Protein AF-A0ABD3VBB4-F1 (afdb_monomer_lite)

Sequence (121 aa):
MVELVNGTNVYVHLDEYRTAISKSVPKLYKRLDNSQEIHKDGKRIARYLMSIFFEKKELQERSLTNSELSRYPPLNQKIVNAILAFSVMNSDSSRADVKKAMRTSLTSKRCKARKQIFTAA

Secondary structure (DSSP, 8-state):
-EESSTTS--EE-HHHHHHHHHHTS-GGGGG--S-------HHHHHHHHHHHHS-HHHHHH-BS---TT-SSPBP-HHHHHHHHHHHHHTSS--HHHHHHHHHHHHHHHHHHHHHHHHH--

Radius of gyration: 15.87 Å; chains: 1; bounding box: 40×30×47 Å

InterPro domains:
  IPR018379 BEN domain [SM01025] (43-117)

Foldseek 3Di:
DDQLDPPLPHDDDPVLSVVLLVQQFDPVVVPDDDDDDGFGQLLRSLLSLCPRPDPLVCLQAEDCDPDPPDPHHHDDVSSVVSSLVSSVVSGVDDSVRSNVSSRVSSVVSNVVVVVVVVVVD

Organism: Sinanodonta woodiana (NCBI:txid1069815)

pLDDT: mean 89.65, std 12.2, range [52.88, 98.19]

Structure (mmCIF, N/CA/C/O backbone):
data_AF-A0ABD3VBB4-F1
#
_entry.id   AF-A0ABD3VBB4-F1
#
loop_
_atom_site.group_PDB
_atom_site.id
_atom_site.type_symbol
_atom_site.label_atom_id
_atom_site.label_alt_id
_atom_site.label_comp_id
_atom_site.label_asym_id
_atom_site.label_entity_id
_atom_site.label_seq_id
_atom_site.pdbx_PDB_ins_code
_atom_site.Cartn_x
_atom_site.Cartn_y
_atom_site.Cartn_z
_atom_site.occupancy
_atom_site.B_iso_or_equiv
_atom_site.auth_seq_id
_atom_site.auth_comp_id
_atom_site.auth_asym_id
_atom_site.auth_atom_id
_atom_site.pdbx_PDB_model_num
ATOM 1 N N . MET A 1 1 ? -17.224 -7.328 -2.055 1.00 93.06 1 MET A N 1
ATOM 2 C CA . MET A 1 1 ? -16.041 -6.467 -1.825 1.00 93.06 1 MET A CA 1
ATOM 3 C C . MET A 1 1 ? -16.485 -5.227 -1.065 1.00 93.06 1 MET A C 1
ATOM 5 O O . MET A 1 1 ? -17.677 -4.948 -1.066 1.00 93.06 1 MET A O 1
ATOM 9 N N . VAL A 1 2 ? -15.565 -4.514 -0.422 1.00 96.38 2 VAL A N 1
ATOM 10 C CA . VAL A 1 2 ? -15.829 -3.233 0.252 1.00 96.38 2 VAL A CA 1
ATOM 11 C C . VAL A 1 2 ? -14.904 -2.162 -0.299 1.00 96.38 2 VAL A C 1
ATOM 13 O O . VAL A 1 2 ? -13.789 -2.467 -0.727 1.00 96.38 2 VAL A O 1
ATOM 16 N N . GLU A 1 3 ? -15.375 -0.922 -0.330 1.00 96.69 3 GLU A N 1
ATOM 17 C CA . GLU A 1 3 ? -14.543 0.199 -0.746 1.00 96.69 3 GLU A CA 1
ATOM 18 C C . GLU A 1 3 ? -13.500 0.494 0.340 1.00 96.69 3 GLU A C 1
ATOM 20 O O . GLU A 1 3 ? -13.818 0.546 1.526 1.00 96.69 3 GLU A O 1
ATOM 25 N N . LEU A 1 4 ? -12.238 0.646 -0.061 1.00 95.50 4 LEU A N 1
ATOM 26 C CA . LEU A 1 4 ? -11.130 0.876 0.860 1.00 95.50 4 LEU A CA 1
ATOM 27 C C . LEU A 1 4 ? -11.270 2.239 1.546 1.00 95.50 4 LEU A C 1
ATOM 29 O O . LEU A 1 4 ? -11.079 2.343 2.749 1.00 95.50 4 LEU A O 1
ATOM 33 N N . VAL A 1 5 ? -11.608 3.275 0.780 1.00 95.38 5 VAL A N 1
ATOM 34 C CA . VAL A 1 5 ? -11.937 4.615 1.278 1.00 95.38 5 VAL A CA 1
ATOM 35 C C . VAL A 1 5 ? -13.098 5.132 0.445 1.00 95.38 5 VAL A C 1
ATOM 37 O O . VAL A 1 5 ? -12.994 5.128 -0.781 1.00 95.38 5 VAL A O 1
ATOM 40 N N . ASN A 1 6 ? -14.169 5.587 1.094 1.00 94.25 6 ASN A N 1
ATOM 41 C CA . ASN A 1 6 ? -15.372 6.063 0.412 1.00 94.25 6 ASN A CA 1
ATOM 42 C C . ASN A 1 6 ? -15.046 7.116 -0.660 1.00 94.25 6 ASN A C 1
ATOM 44 O O . ASN A 1 6 ? -14.327 8.082 -0.395 1.00 94.25 6 ASN A O 1
ATOM 48 N N . GLY A 1 7 ? -15.584 6.926 -1.865 1.00 93.69 7 GLY A N 1
ATOM 49 C CA . GLY A 1 7 ? -15.402 7.821 -3.010 1.00 93.69 7 GLY A CA 1
ATOM 50 C C . GLY A 1 7 ? -14.094 7.631 -3.787 1.00 93.69 7 GLY A C 1
ATOM 51 O O . GLY A 1 7 ? -13.864 8.327 -4.777 1.00 93.69 7 GLY A O 1
ATOM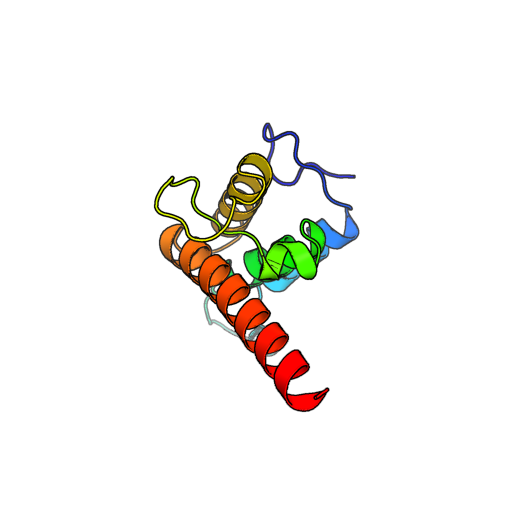 52 N N . THR A 1 8 ? -13.228 6.693 -3.393 1.00 93.38 8 THR A N 1
ATOM 53 C CA . THR A 1 8 ? -12.004 6.386 -4.149 1.00 93.38 8 THR A CA 1
ATOM 54 C C . THR A 1 8 ? -12.224 5.375 -5.264 1.00 93.38 8 THR A C 1
ATOM 56 O O . THR A 1 8 ? -11.369 5.275 -6.138 1.00 93.38 8 THR A O 1
ATOM 59 N N . ASN A 1 9 ? -13.338 4.639 -5.287 1.00 95.62 9 ASN A N 1
ATOM 60 C CA . ASN A 1 9 ? -13.617 3.532 -6.202 1.00 95.62 9 ASN A CA 1
ATOM 61 C C . ASN A 1 9 ? -12.456 2.518 -6.253 1.00 95.62 9 ASN A C 1
ATOM 63 O O . ASN A 1 9 ? -12.040 2.082 -7.333 1.00 95.62 9 ASN A O 1
ATOM 67 N N . VAL A 1 10 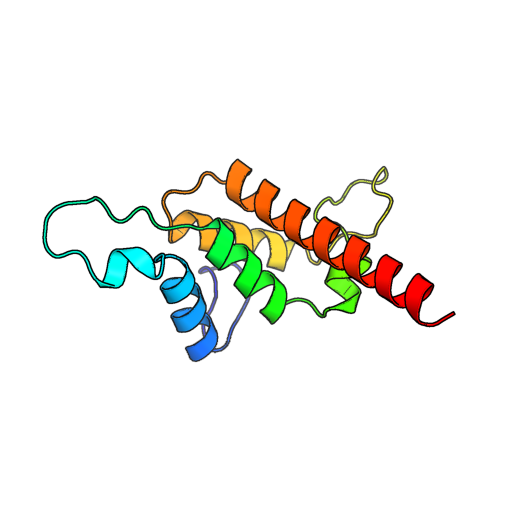? -11.866 2.226 -5.090 1.00 97.12 10 VAL A N 1
ATOM 68 C CA . VAL A 1 10 ? -10.831 1.204 -4.884 1.00 97.12 10 VAL A CA 1
ATOM 69 C C . VAL A 1 10 ? -11.405 0.178 -3.921 1.00 97.12 10 VAL A C 1
ATOM 71 O O . VAL A 1 10 ? -11.741 0.523 -2.793 1.00 97.12 10 VAL A O 1
ATOM 74 N N . TYR A 1 11 ? -11.518 -1.072 -4.360 1.00 97.50 11 TYR A N 1
ATOM 75 C CA . TYR A 1 11 ? -12.203 -2.125 -3.616 1.00 97.50 11 TYR A CA 1
ATOM 76 C C . TYR A 1 11 ? -11.238 -3.210 -3.159 1.00 97.50 11 TYR A C 1
ATOM 78 O O . TYR A 1 11 ? -10.223 -3.468 -3.801 1.00 97.50 11 TYR A O 1
ATOM 86 N N . VAL A 1 12 ? -11.576 -3.841 -2.043 1.00 97.12 12 VAL A N 1
ATOM 87 C CA . VAL A 1 12 ? -10.815 -4.930 -1.429 1.00 97.12 12 VAL A CA 1
ATOM 88 C C . VAL A 1 12 ? -11.791 -5.980 -0.881 1.00 97.12 12 VAL A C 1
ATOM 90 O O . VAL A 1 12 ? -12.971 -5.677 -0.646 1.00 97.12 12 VAL A O 1
ATOM 93 N N . HIS A 1 13 ? -11.364 -7.229 -0.688 1.00 97.62 13 HIS A N 1
ATOM 94 C CA . HIS A 1 13 ? -12.235 -8.212 -0.038 1.00 97.62 13 HIS A CA 1
ATOM 95 C C . HIS A 1 13 ? -12.472 -7.840 1.434 1.00 97.62 13 HIS A C 1
ATOM 97 O O . HIS A 1 13 ? -11.639 -7.211 2.084 1.00 97.62 13 HIS A O 1
ATOM 103 N N . LEU A 1 14 ? -13.632 -8.220 1.982 1.00 96.00 14 LEU A N 1
ATOM 104 C CA . LEU A 1 14 ? -14.002 -7.862 3.358 1.00 96.00 14 LEU A CA 1
ATOM 105 C C . LEU A 1 14 ? -13.008 -8.429 4.389 1.00 96.00 14 LEU A C 1
ATOM 107 O O . LEU A 1 14 ? -12.668 -7.753 5.361 1.00 96.00 14 LEU A O 1
ATOM 111 N N . ASP A 1 15 ? -12.503 -9.640 4.160 1.00 97.19 15 ASP A N 1
ATOM 112 C CA . ASP A 1 15 ? -11.531 -10.281 5.051 1.00 97.19 15 ASP A CA 1
ATOM 113 C C . ASP A 1 15 ? -10.177 -9.572 5.028 1.00 97.19 15 ASP A C 1
ATOM 115 O O . ASP A 1 15 ? -9.540 -9.386 6.067 1.00 97.19 15 ASP A O 1
ATOM 119 N N . GLU A 1 16 ? -9.760 -9.098 3.857 1.00 97.25 16 GLU A N 1
ATOM 120 C CA . GLU A 1 16 ? -8.556 -8.290 3.683 1.00 97.25 16 GLU A CA 1
ATOM 121 C C . GLU A 1 16 ? -8.717 -6.913 4.335 1.00 97.25 16 GLU A C 1
ATOM 123 O O . GLU A 1 16 ? -7.809 -6.452 5.023 1.00 97.25 16 GLU A O 1
ATOM 128 N N . TYR A 1 17 ? -9.890 -6.285 4.212 1.00 96.88 17 TYR A N 1
ATOM 129 C CA . TYR A 1 17 ? -10.214 -5.030 4.894 1.00 96.88 17 TYR A CA 1
ATOM 130 C C . TYR A 1 17 ? -10.083 -5.168 6.418 1.00 96.88 17 TYR A C 1
ATOM 132 O O . TYR A 1 17 ? -9.354 -4.416 7.072 1.00 96.88 17 TYR A O 1
ATOM 140 N N . ARG A 1 18 ? -10.728 -6.190 6.995 1.00 95.25 18 ARG A N 1
ATOM 141 C CA . ARG A 1 18 ? -10.647 -6.503 8.433 1.00 95.25 18 ARG A CA 1
ATOM 142 C C . ARG A 1 18 ? -9.218 -6.831 8.853 1.00 95.25 18 ARG A C 1
ATOM 144 O O . ARG A 1 18 ? -8.738 -6.356 9.886 1.00 95.25 18 ARG A O 1
ATOM 151 N N . THR A 1 19 ? -8.507 -7.598 8.028 1.00 95.50 19 THR A N 1
ATOM 152 C CA . THR A 1 19 ? -7.101 -7.925 8.263 1.00 95.50 19 THR A CA 1
ATOM 153 C C . THR A 1 19 ? -6.249 -6.662 8.275 1.00 95.50 19 THR A C 1
ATOM 155 O O . THR A 1 19 ? -5.434 -6.517 9.186 1.00 95.50 19 THR A O 1
ATOM 158 N N . ALA A 1 20 ? -6.454 -5.725 7.348 1.00 95.31 20 ALA A N 1
ATOM 159 C CA . ALA A 1 20 ? -5.724 -4.463 7.287 1.00 95.31 20 ALA A CA 1
ATOM 160 C C . ALA A 1 20 ? -5.893 -3.651 8.577 1.00 95.31 20 ALA A C 1
ATOM 162 O O . ALA A 1 20 ? -4.890 -3.247 9.167 1.00 95.31 20 ALA A O 1
ATOM 163 N N . ILE A 1 21 ? -7.125 -3.510 9.077 1.00 93.50 21 ILE A N 1
ATOM 164 C CA . ILE A 1 21 ? -7.402 -2.851 10.364 1.00 93.50 21 ILE A CA 1
ATOM 165 C C . ILE A 1 21 ? -6.672 -3.569 11.500 1.00 93.50 21 ILE A C 1
ATOM 167 O O . ILE A 1 21 ? -5.999 -2.929 12.308 1.00 93.50 21 ILE A O 1
ATOM 171 N N . SER A 1 22 ? -6.708 -4.904 11.533 1.00 91.69 22 SER A N 1
ATOM 172 C CA . SER A 1 22 ? -6.025 -5.684 12.574 1.00 91.69 22 SER A CA 1
ATOM 173 C C . SER A 1 22 ? -4.496 -5.526 12.567 1.00 91.69 22 SER A C 1
ATOM 175 O O . SER A 1 22 ? -3.857 -5.720 13.603 1.00 91.69 22 SER A O 1
ATOM 177 N N . LYS A 1 23 ? -3.882 -5.160 11.425 1.00 91.25 23 LYS A N 1
ATOM 178 C CA . LYS A 1 23 ? -2.430 -4.913 11.334 1.00 91.25 23 LYS A CA 1
ATOM 179 C C . LYS A 1 23 ? -1.997 -3.651 12.074 1.00 91.25 23 LYS A C 1
ATOM 181 O O . LYS A 1 23 ? -0.816 -3.573 12.425 1.00 91.25 23 LYS A O 1
ATOM 186 N N . SER A 1 24 ? -2.914 -2.707 12.304 1.00 87.25 24 SER A N 1
ATOM 187 C CA . SER A 1 24 ? -2.636 -1.465 13.033 1.00 87.25 24 SER A CA 1
ATOM 188 C C . SER A 1 24 ? -2.186 -1.723 14.474 1.00 87.25 24 SER A C 1
ATOM 190 O O . SER A 1 24 ? -1.358 -0.983 14.993 1.00 87.25 24 SER A O 1
ATOM 192 N N . VAL A 1 25 ? -2.648 -2.812 15.097 1.00 84.38 25 VAL A N 1
ATOM 193 C CA . VAL A 1 25 ? -2.344 -3.138 16.494 1.00 84.38 25 VAL A CA 1
ATOM 194 C C . VAL A 1 25 ? -1.085 -4.016 16.577 1.00 84.38 25 VAL A C 1
ATOM 196 O O . VAL A 1 25 ? -1.039 -5.112 15.991 1.00 84.38 25 VAL A O 1
ATOM 199 N N . PRO A 1 26 ? -0.017 -3.591 17.280 1.00 71.56 26 PRO A N 1
ATOM 200 C CA . PRO A 1 26 ? 1.155 -4.434 17.478 1.00 71.56 26 PRO A CA 1
ATOM 201 C C . PRO A 1 26 ? 0.819 -5.641 18.366 1.00 71.56 26 PRO A C 1
ATOM 203 O O . PRO A 1 26 ? 0.071 -5.537 19.332 1.00 71.56 26 PRO A O 1
ATOM 206 N N . LYS A 1 27 ? 1.381 -6.816 18.043 1.00 67.69 27 LYS A N 1
ATOM 207 C CA . LYS A 1 27 ? 1.057 -8.080 18.737 1.00 67.69 27 LYS A CA 1
ATOM 208 C C . LYS A 1 27 ? 1.415 -8.059 20.232 1.00 67.69 27 LYS A C 1
ATOM 210 O O . LYS A 1 27 ? 0.772 -8.777 20.987 1.00 67.69 27 LYS A O 1
ATOM 215 N N . LEU A 1 28 ? 2.402 -7.252 20.639 1.00 63.38 28 LEU A N 1
ATOM 216 C CA . LEU A 1 28 ? 2.814 -7.118 22.041 1.00 63.38 28 LEU A CA 1
ATOM 217 C C . LEU A 1 28 ? 1.730 -6.478 22.924 1.00 63.38 28 LEU A C 1
ATOM 219 O O . LEU A 1 28 ? 1.578 -6.884 24.068 1.00 63.38 28 LEU A O 1
ATOM 223 N N . TYR A 1 29 ? 0.930 -5.554 22.385 1.00 55.94 29 TYR A N 1
ATOM 224 C CA . TYR A 1 29 ? -0.101 -4.843 23.153 1.00 55.94 29 TYR A CA 1
ATOM 225 C C . TYR A 1 29 ? -1.387 -5.648 23.350 1.00 55.94 29 TYR A C 1
ATOM 227 O O . TYR A 1 29 ? -2.263 -5.230 24.091 1.00 55.94 29 TYR A O 1
ATOM 235 N N . LYS A 1 30 ? -1.510 -6.834 22.739 1.00 54.59 30 LYS A N 1
ATOM 236 C CA . LYS A 1 30 ? -2.659 -7.725 22.969 1.00 54.59 30 LYS A CA 1
ATOM 237 C C . LYS A 1 30 ? -2.636 -8.422 24.340 1.00 54.59 30 LYS A C 1
ATOM 239 O O . LYS A 1 30 ? -3.509 -9.244 24.588 1.00 54.59 30 LYS A O 1
ATOM 244 N N . ARG A 1 31 ? -1.619 -8.177 25.177 1.00 55.47 31 ARG A N 1
ATOM 245 C CA . ARG A 1 31 ? -1.373 -8.908 26.434 1.00 55.47 31 ARG A CA 1
ATOM 246 C C . ARG A 1 31 ? -1.217 -8.040 27.686 1.00 55.47 31 ARG A C 1
ATOM 248 O O . ARG A 1 31 ? -1.079 -8.617 28.755 1.00 55.47 31 ARG A O 1
ATOM 255 N N . LEU A 1 32 ? -1.193 -6.711 27.576 1.00 56.41 32 LEU A N 1
ATOM 256 C CA . LEU A 1 32 ? -1.063 -5.851 28.754 1.00 56.41 32 LEU A CA 1
ATOM 257 C C . LEU A 1 32 ? -2.434 -5.331 29.176 1.00 56.41 32 LEU A C 1
ATOM 259 O O . LEU A 1 32 ? -2.982 -4.428 28.545 1.00 56.41 32 LEU A O 1
ATOM 263 N N . ASP A 1 33 ? -2.955 -5.920 30.249 1.00 59.75 33 ASP A N 1
ATOM 264 C CA . ASP A 1 33 ? -3.990 -5.301 31.063 1.00 59.75 33 ASP A CA 1
ATOM 265 C C . ASP A 1 33 ? -3.425 -4.010 31.670 1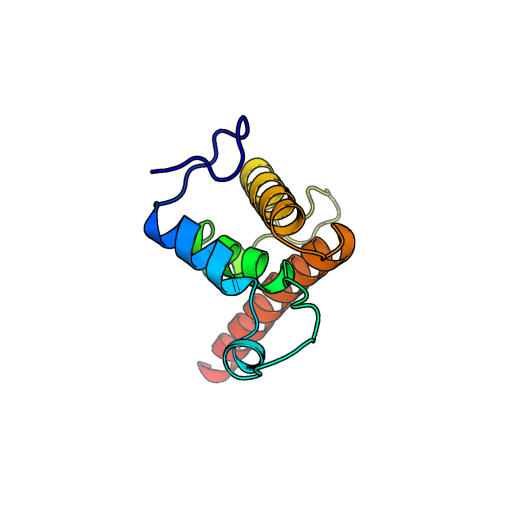.00 59.75 33 ASP A C 1
ATOM 267 O O . ASP A 1 33 ? -2.358 -4.005 32.283 1.00 59.75 33 ASP A O 1
ATOM 271 N N . ASN A 1 34 ? -4.192 -2.935 31.503 1.00 57.19 34 ASN A N 1
ATOM 272 C CA . ASN A 1 34 ? -4.068 -1.627 32.146 1.00 57.19 34 ASN A CA 1
ATOM 273 C C . ASN A 1 34 ? -3.080 -0.615 31.517 1.00 57.19 34 ASN A C 1
ATOM 275 O O . ASN A 1 34 ? -1.877 -0.592 31.768 1.00 57.19 34 ASN A O 1
ATOM 279 N N . SER A 1 35 ? -3.687 0.336 30.792 1.00 57.19 35 SER A N 1
ATOM 280 C CA . SER A 1 35 ? -3.305 1.761 30.780 1.00 57.19 35 SER A CA 1
ATOM 281 C C . SER A 1 35 ? -2.142 2.233 29.895 1.00 57.19 35 SER A C 1
ATOM 283 O O . SER A 1 35 ? -1.579 3.289 30.170 1.00 57.19 35 SER A O 1
ATOM 285 N N . GLN A 1 36 ? -1.802 1.544 28.801 1.00 59.59 36 GLN A N 1
ATOM 286 C CA . GLN A 1 36 ? -1.006 2.160 27.723 1.00 59.59 36 GLN A CA 1
ATOM 287 C C . GLN A 1 36 ? -1.883 2.476 26.511 1.00 59.59 36 GLN A C 1
ATOM 289 O O . GLN A 1 36 ? -2.560 1.590 25.987 1.00 59.59 36 GLN A O 1
ATOM 294 N N . GLU A 1 37 ? -1.854 3.732 26.051 1.00 64.44 37 GLU A N 1
ATOM 295 C CA . GLU A 1 37 ? -2.454 4.132 24.776 1.00 64.44 37 GLU A CA 1
ATOM 296 C C . GLU A 1 37 ? -1.906 3.240 23.655 1.00 64.44 37 GLU A C 1
ATOM 298 O O . GLU A 1 37 ? -0.710 3.226 23.350 1.00 64.44 37 GLU A O 1
ATOM 303 N N . ILE A 1 38 ? -2.786 2.443 23.047 1.00 71.50 38 ILE A N 1
ATOM 304 C CA . ILE A 1 38 ? -2.412 1.593 21.920 1.00 71.50 38 ILE A CA 1
ATOM 305 C C . ILE A 1 38 ? -2.291 2.492 20.692 1.00 71.50 38 ILE A C 1
ATOM 307 O O . ILE A 1 38 ? -3.276 2.734 19.994 1.00 71.50 38 ILE A O 1
ATOM 311 N N . HIS A 1 39 ? -1.071 2.942 20.403 1.00 80.25 39 HIS A N 1
ATOM 312 C CA . HIS A 1 39 ? -0.796 3.667 19.169 1.00 80.25 39 HIS A CA 1
ATOM 313 C C . HIS A 1 39 ? -0.963 2.748 17.957 1.00 80.25 39 HIS A C 1
ATOM 315 O O . HIS A 1 39 ? -0.267 1.736 17.794 1.00 80.25 39 HIS A O 1
ATOM 321 N N . LYS A 1 40 ? -1.892 3.110 17.076 1.00 88.88 40 LYS A N 1
ATOM 322 C CA . LYS A 1 40 ? -2.188 2.358 15.855 1.00 88.88 40 LYS A CA 1
ATOM 323 C C . LYS A 1 40 ? -1.129 2.654 14.787 1.00 88.88 40 LYS A C 1
ATOM 325 O O . LYS A 1 40 ? -0.921 3.800 14.384 1.00 88.88 40 LYS A O 1
ATOM 330 N N . ASP A 1 41 ? -0.484 1.607 14.269 1.00 91.81 41 ASP A N 1
ATOM 331 C CA . ASP A 1 41 ? 0.608 1.711 13.291 1.00 91.81 41 ASP A CA 1
ATOM 332 C C . ASP A 1 41 ? 0.121 1.609 11.832 1.00 91.81 41 ASP A C 1
ATOM 334 O O . ASP A 1 41 ? 0.022 0.523 11.243 1.00 91.81 41 ASP A O 1
ATOM 338 N N . GLY A 1 42 ? -0.090 2.763 11.201 1.00 95.19 42 GLY A N 1
ATOM 339 C CA . GLY A 1 42 ? -0.493 2.886 9.799 1.00 95.19 42 GLY A CA 1
ATOM 340 C C . GLY A 1 42 ? 0.566 2.386 8.820 1.00 95.19 42 GLY A C 1
ATOM 341 O O . GLY A 1 42 ? 0.247 1.973 7.704 1.00 95.19 42 GLY A O 1
ATOM 342 N N . LYS A 1 43 ? 1.839 2.308 9.233 1.00 96.56 43 LYS A N 1
ATOM 343 C CA . LYS A 1 43 ? 2.921 1.767 8.394 1.00 96.56 43 LYS A CA 1
ATOM 344 C C . LYS A 1 43 ? 2.718 0.273 8.144 1.00 96.56 43 LYS A C 1
ATOM 346 O O . LYS A 1 43 ? 3.107 -0.230 7.088 1.00 96.56 43 LYS A O 1
ATOM 351 N N . ARG A 1 44 ? 2.136 -0.466 9.096 1.00 95.06 44 ARG A N 1
ATOM 352 C CA . ARG A 1 44 ? 1.832 -1.902 8.928 1.00 95.06 44 ARG A CA 1
ATOM 353 C C . ARG A 1 44 ? 0.613 -2.118 8.047 1.00 95.06 44 ARG A C 1
ATOM 355 O O . ARG A 1 44 ? 0.663 -3.016 7.207 1.00 95.06 44 ARG A O 1
ATOM 362 N N . ILE A 1 45 ? -0.409 -1.273 8.193 1.00 96.94 45 ILE A N 1
ATOM 363 C CA . ILE A 1 45 ? -1.583 -1.256 7.311 1.00 96.94 45 ILE A CA 1
ATOM 364 C C . ILE A 1 45 ? -1.128 -1.057 5.861 1.00 96.94 45 ILE A C 1
ATOM 366 O O . ILE A 1 45 ? -1.382 -1.908 5.010 1.00 96.94 45 ILE A O 1
ATOM 370 N N . ALA A 1 46 ? -0.348 -0.003 5.601 1.00 98.06 46 ALA A N 1
ATOM 371 C CA . ALA A 1 46 ? 0.113 0.331 4.259 1.00 98.06 46 ALA A CA 1
ATOM 372 C C . ALA A 1 46 ? 0.937 -0.790 3.616 1.00 98.06 46 ALA A C 1
ATOM 374 O O . ALA A 1 46 ? 0.698 -1.152 2.468 1.00 98.06 46 ALA A O 1
ATOM 375 N N . ARG A 1 47 ? 1.886 -1.388 4.350 1.00 97.19 47 ARG A N 1
ATOM 376 C CA . ARG A 1 47 ? 2.694 -2.504 3.824 1.00 97.19 47 ARG A CA 1
ATOM 377 C C . ARG A 1 47 ? 1.849 -3.724 3.471 1.00 97.19 47 ARG A C 1
ATOM 379 O O . ARG A 1 47 ? 2.155 -4.387 2.485 1.00 97.19 47 ARG A O 1
ATOM 386 N N . TYR A 1 48 ? 0.832 -4.024 4.277 1.00 97.62 48 TYR A N 1
ATOM 387 C CA . TYR A 1 48 ? -0.082 -5.126 4.004 1.00 97.62 48 TYR A CA 1
ATOM 388 C C . TYR A 1 48 ? -0.928 -4.842 2.761 1.00 97.62 48 TYR A C 1
ATOM 390 O O . TYR A 1 48 ? -0.907 -5.638 1.829 1.00 97.62 48 TYR A O 1
ATOM 398 N N . LEU A 1 49 ? -1.573 -3.678 2.681 1.00 98.00 49 LEU A N 1
ATOM 399 C CA . LEU A 1 49 ? -2.388 -3.321 1.518 1.00 98.00 49 LEU A CA 1
ATOM 400 C C . LEU A 1 49 ? -1.568 -3.243 0.226 1.00 98.00 49 LEU A C 1
ATOM 402 O O . LEU A 1 49 ? -2.034 -3.683 -0.818 1.00 98.00 49 LEU A O 1
ATOM 406 N N . MET A 1 50 ? -0.315 -2.779 0.287 1.00 98.06 50 MET A N 1
ATOM 407 C CA . MET A 1 50 ? 0.586 -2.840 -0.868 1.00 98.06 50 MET A CA 1
ATOM 408 C C . MET A 1 50 ? 0.793 -4.268 -1.385 1.00 98.06 50 MET A C 1
ATOM 410 O O . MET A 1 50 ? 0.979 -4.435 -2.580 1.00 98.06 50 MET A O 1
ATOM 414 N N . SER A 1 51 ? 0.782 -5.282 -0.513 1.00 97.00 51 SER A N 1
ATOM 415 C CA . SER A 1 51 ? 0.893 -6.685 -0.937 1.00 97.00 51 SER A CA 1
ATOM 416 C C . SER A 1 51 ? -0.411 -7.299 -1.442 1.00 97.00 51 SER A C 1
ATOM 418 O O . SER A 1 51 ? -0.355 -8.369 -2.032 1.00 97.00 51 SER A O 1
ATOM 420 N N . ILE A 1 52 ? -1.549 -6.642 -1.200 1.00 97.50 52 ILE A N 1
ATOM 421 C CA . ILE A 1 52 ? -2.854 -7.050 -1.730 1.00 97.50 52 ILE A CA 1
ATOM 422 C C . ILE A 1 52 ? -3.054 -6.471 -3.131 1.00 97.50 52 ILE A C 1
ATOM 424 O O . ILE A 1 52 ? -3.403 -7.190 -4.055 1.00 97.50 52 ILE A O 1
ATOM 428 N N . PHE A 1 53 ? -2.791 -5.174 -3.301 1.00 97.62 53 PHE 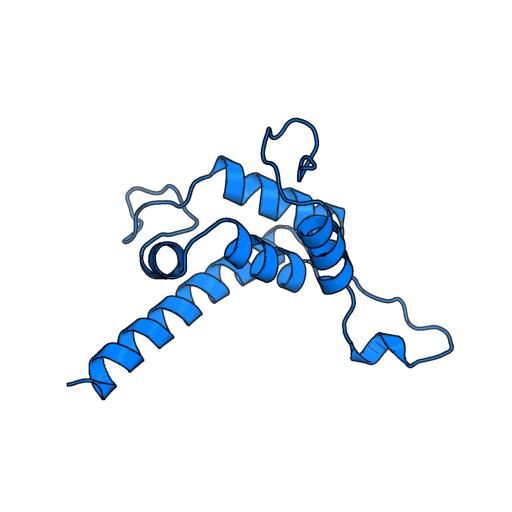A N 1
ATOM 429 C CA . PHE A 1 53 ? -3.078 -4.481 -4.558 1.00 97.62 53 PHE A CA 1
ATOM 430 C C . PHE A 1 53 ? -2.009 -4.615 -5.638 1.00 97.62 53 PHE A C 1
ATOM 432 O O . PHE A 1 53 ? -2.310 -4.367 -6.802 1.00 97.62 53 PHE A O 1
ATOM 439 N N . PHE A 1 54 ? -0.765 -4.911 -5.263 1.00 97.50 54 PHE A N 1
ATOM 440 C CA . PHE A 1 54 ? 0.346 -4.923 -6.204 1.00 97.50 54 PHE A CA 1
ATOM 441 C C . PHE A 1 54 ? 1.075 -6.247 -6.156 1.00 97.50 54 PHE A C 1
ATOM 443 O O . PHE A 1 54 ? 1.449 -6.750 -5.089 1.00 97.50 54 PHE A O 1
ATOM 450 N N . GLU A 1 55 ? 1.359 -6.766 -7.341 1.00 96.31 55 GLU A N 1
ATOM 451 C CA . GLU A 1 55 ? 2.143 -7.976 -7.465 1.00 96.31 55 GLU A CA 1
ATOM 452 C C . GLU A 1 55 ? 3.576 -7.761 -6.973 1.00 96.31 55 GLU A C 1
ATOM 454 O O . GLU A 1 55 ? 4.135 -6.658 -6.972 1.00 96.31 55 GLU A O 1
ATOM 459 N N . LYS A 1 56 ? 4.240 -8.860 -6.605 1.00 94.81 56 LYS A N 1
ATOM 460 C CA . LYS A 1 56 ? 5.640 -8.821 -6.166 1.00 94.81 56 LYS A CA 1
ATOM 461 C C . LYS A 1 56 ? 6.546 -8.140 -7.202 1.00 94.81 56 LYS A C 1
ATOM 463 O O . LYS A 1 56 ? 7.427 -7.384 -6.791 1.00 94.81 56 LYS A O 1
ATOM 468 N N . LYS A 1 57 ? 6.327 -8.394 -8.498 1.00 94.38 57 LYS A N 1
ATOM 469 C CA . LYS A 1 57 ? 7.099 -7.799 -9.598 1.00 94.38 57 LYS A CA 1
ATOM 470 C C . LYS A 1 57 ? 6.877 -6.289 -9.686 1.00 94.38 57 LYS A C 1
ATOM 472 O O . LYS A 1 57 ? 7.841 -5.529 -9.708 1.00 94.38 57 LYS A O 1
ATOM 477 N N . GLU A 1 58 ? 5.630 -5.832 -9.595 1.00 95.44 58 GLU A N 1
ATOM 478 C CA . GLU A 1 58 ? 5.317 -4.400 -9.559 1.00 95.44 58 GLU A CA 1
ATOM 479 C C . GLU A 1 58 ? 5.994 -3.689 -8.383 1.00 95.44 58 GLU A C 1
ATOM 481 O O . GLU A 1 58 ? 6.599 -2.632 -8.553 1.00 95.44 58 GLU A O 1
ATOM 486 N N . LEU A 1 59 ? 5.977 -4.294 -7.193 1.00 95.75 59 LEU A N 1
ATOM 487 C CA . LEU A 1 59 ? 6.647 -3.741 -6.012 1.00 95.75 59 LEU A CA 1
ATOM 488 C C . LEU A 1 59 ? 8.179 -3.665 -6.149 1.00 95.75 59 LEU A C 1
ATOM 490 O O . LEU A 1 59 ? 8.833 -2.932 -5.403 1.00 95.75 59 LEU A O 1
ATOM 494 N N . GLN A 1 60 ? 8.768 -4.433 -7.065 1.00 94.69 60 GLN A N 1
ATOM 495 C CA . GLN A 1 60 ? 10.196 -4.391 -7.377 1.00 94.69 60 GLN A CA 1
ATOM 496 C C . GLN A 1 60 ? 10.488 -3.351 -8.463 1.00 94.69 60 GLN A C 1
ATOM 498 O O . GLN A 1 60 ? 11.452 -2.596 -8.361 1.00 94.69 60 GLN A O 1
ATOM 503 N N . GLU A 1 61 ? 9.640 -3.248 -9.475 1.00 94.44 61 GLU A N 1
ATOM 504 C CA . GLU A 1 61 ? 9.956 -2.514 -10.702 1.00 94.44 61 GLU A CA 1
ATOM 505 C C . GLU A 1 61 ? 9.286 -1.138 -10.795 1.00 94.44 61 GLU A C 1
ATOM 507 O O . GLU A 1 61 ? 9.593 -0.384 -11.712 1.00 94.44 61 GLU A O 1
ATOM 512 N N . ARG A 1 62 ? 8.410 -0.764 -9.850 1.00 94.94 62 ARG A N 1
ATOM 513 C CA . ARG A 1 62 ? 7.630 0.491 -9.900 1.00 94.94 62 ARG A CA 1
ATOM 514 C C . ARG A 1 62 ? 7.855 1.397 -8.695 1.00 94.94 62 ARG A C 1
ATOM 516 O O . ARG A 1 62 ? 8.260 0.926 -7.634 1.00 94.94 62 ARG A O 1
ATOM 523 N N . SER A 1 63 ? 7.630 2.705 -8.834 1.00 94.38 63 SER A N 1
ATOM 524 C CA . SER A 1 63 ? 7.820 3.723 -7.785 1.00 94.38 63 SER A CA 1
ATOM 525 C C . SER A 1 63 ? 6.503 4.274 -7.219 1.00 94.38 63 SER A C 1
ATOM 527 O O . SER A 1 63 ? 5.430 4.090 -7.780 1.00 94.38 63 SER A O 1
ATOM 529 N N . LEU A 1 64 ? 6.575 4.986 -6.087 1.00 93.38 64 LEU A N 1
ATOM 530 C CA . LEU A 1 64 ? 5.428 5.746 -5.556 1.00 93.38 64 LEU A CA 1
ATOM 531 C C . LEU A 1 64 ? 5.279 7.139 -6.173 1.00 93.38 64 LEU A C 1
ATOM 533 O O . LEU A 1 64 ? 4.322 7.836 -5.855 1.00 93.38 64 LEU A O 1
ATOM 537 N N . THR A 1 65 ? 6.259 7.600 -6.941 1.00 89.06 65 THR A N 1
ATOM 538 C CA . THR A 1 65 ? 6.342 8.984 -7.413 1.00 89.06 65 THR A CA 1
ATOM 539 C C . THR A 1 65 ? 6.058 9.028 -8.895 1.00 89.06 65 THR A C 1
ATOM 541 O O . THR A 1 65 ? 6.768 8.397 -9.668 1.00 89.06 65 THR A O 1
ATOM 544 N N . ASN A 1 66 ? 5.070 9.827 -9.281 1.00 86.94 66 ASN A N 1
ATOM 545 C CA . ASN A 1 66 ? 4.885 10.217 -10.667 1.00 86.94 66 ASN A CA 1
ATOM 546 C C . ASN A 1 66 ? 5.820 11.396 -10.969 1.00 86.94 66 ASN A C 1
ATOM 548 O O . ASN A 1 66 ? 5.449 12.550 -10.792 1.00 86.94 66 ASN A O 1
ATOM 552 N N . SER A 1 67 ? 7.082 11.096 -11.261 1.00 86.56 67 SER A N 1
ATOM 553 C CA . SER A 1 67 ? 8.094 12.094 -11.605 1.00 86.56 67 SER A CA 1
ATOM 554 C C . SER A 1 67 ? 8.905 11.564 -12.771 1.00 86.56 67 SER A C 1
ATOM 556 O O . SER A 1 67 ? 9.322 10.408 -12.742 1.00 86.56 67 SER A O 1
ATOM 558 N N . GLU A 1 68 ? 9.161 12.422 -13.753 1.00 80.50 68 GLU A N 1
ATOM 559 C CA . GLU A 1 68 ? 9.995 12.116 -14.921 1.00 80.50 68 GLU A CA 1
ATOM 560 C C . GLU A 1 68 ? 11.437 11.769 -14.527 1.00 80.50 68 GLU A C 1
ATOM 562 O O . GLU A 1 68 ? 12.099 10.978 -15.188 1.00 80.50 68 GLU A O 1
ATOM 567 N N . LEU A 1 69 ? 11.896 12.275 -13.379 1.00 85.62 69 LEU A N 1
ATOM 568 C CA . LEU A 1 69 ? 13.203 11.952 -12.803 1.00 85.62 69 LEU A CA 1
ATOM 569 C C . LEU A 1 69 ? 13.221 10.584 -12.101 1.00 85.62 69 LEU A C 1
ATOM 571 O O . LEU A 1 69 ? 14.256 10.148 -11.589 1.00 85.62 69 LEU A O 1
ATOM 575 N N . SER A 1 70 ? 12.076 9.901 -12.000 1.00 85.69 70 SER A N 1
ATOM 576 C CA . SER A 1 70 ? 12.016 8.599 -11.354 1.00 85.69 70 SER A CA 1
ATOM 577 C C . SER A 1 70 ? 12.605 7.525 -12.257 1.00 85.69 70 SER A C 1
ATOM 579 O O . SER A 1 70 ? 12.115 7.263 -13.346 1.00 85.69 70 SER A O 1
ATOM 581 N N . ARG A 1 71 ? 13.596 6.797 -11.736 1.00 87.25 71 ARG A N 1
ATOM 582 C CA . ARG A 1 71 ? 14.181 5.620 -12.399 1.00 87.25 71 ARG A CA 1
ATOM 583 C C . ARG A 1 71 ? 13.166 4.500 -12.698 1.00 87.25 71 ARG A C 1
ATOM 585 O O . ARG A 1 71 ? 13.488 3.582 -13.442 1.00 87.25 71 ARG A O 1
ATOM 592 N N . TYR A 1 72 ? 11.988 4.526 -12.075 1.00 90.12 72 TYR A N 1
ATOM 593 C CA . TYR A 1 72 ? 10.987 3.468 -12.190 1.00 90.12 72 TYR A CA 1
ATOM 594 C C . TYR A 1 72 ? 9.609 4.061 -12.498 1.00 90.12 72 TYR A C 1
ATOM 596 O O . TYR A 1 72 ? 9.238 5.054 -11.855 1.00 90.12 72 TYR A O 1
ATOM 604 N N . PRO A 1 73 ? 8.815 3.421 -13.377 1.00 93.44 73 PRO A N 1
ATOM 605 C CA . PRO A 1 73 ? 7.461 3.867 -13.677 1.00 93.44 73 PRO A CA 1
ATOM 606 C C . PRO A 1 73 ? 6.593 3.905 -12.409 1.00 93.44 73 PRO A C 1
ATOM 608 O O . PRO A 1 73 ? 6.813 3.112 -11.484 1.00 93.44 73 PRO A O 1
ATOM 611 N N . PRO A 1 74 ? 5.616 4.820 -12.321 1.00 95.50 74 PRO A N 1
ATOM 612 C CA . PRO A 1 74 ? 4.781 4.951 -11.138 1.00 95.50 74 PRO A CA 1
ATOM 613 C C . PRO A 1 74 ? 3.828 3.758 -10.980 1.00 95.50 74 PRO A C 1
ATOM 615 O O . PRO A 1 74 ? 3.287 3.226 -11.946 1.00 95.50 74 PRO A O 1
ATOM 618 N N . LEU A 1 75 ? 3.570 3.370 -9.731 1.00 96.50 75 LEU A N 1
ATOM 619 C CA . LEU A 1 75 ? 2.420 2.543 -9.369 1.00 96.50 75 LEU A CA 1
ATOM 620 C C . LEU A 1 75 ? 1.119 3.294 -9.665 1.00 96.50 75 LEU A C 1
ATOM 622 O O . LEU A 1 75 ? 1.111 4.526 -9.752 1.00 96.50 75 LEU A O 1
ATOM 626 N N . ASN A 1 76 ? 0.007 2.561 -9.750 1.00 96.25 76 ASN A N 1
ATOM 627 C CA . ASN A 1 76 ? -1.313 3.164 -9.905 1.00 96.25 76 ASN A CA 1
ATOM 628 C C . ASN A 1 76 ? -1.574 4.167 -8.763 1.00 96.25 76 ASN A C 1
ATOM 630 O O . ASN A 1 76 ? -1.768 3.786 -7.605 1.00 96.25 76 ASN A O 1
ATOM 634 N N . GLN A 1 77 ? -1.571 5.460 -9.098 1.00 95.69 77 GLN A N 1
ATOM 635 C CA . GLN A 1 77 ? -1.619 6.539 -8.110 1.00 95.69 77 GLN A CA 1
ATOM 636 C C . GLN A 1 77 ? -2.959 6.599 -7.375 1.00 95.69 77 GLN A C 1
ATOM 638 O O . GLN A 1 77 ? -2.990 6.967 -6.203 1.00 95.69 77 GLN A O 1
ATOM 643 N N . LYS A 1 78 ? -4.052 6.173 -8.020 1.00 96.38 78 LYS A N 1
ATOM 644 C CA . LYS A 1 78 ? -5.374 6.065 -7.392 1.00 96.38 78 LYS A CA 1
ATOM 645 C C . LYS A 1 78 ? -5.330 5.076 -6.224 1.00 96.38 78 LYS A C 1
ATOM 647 O O . LYS A 1 78 ? -5.720 5.418 -5.111 1.00 96.38 78 LYS A O 1
ATOM 652 N N . ILE A 1 79 ? -4.753 3.896 -6.454 1.00 97.56 79 ILE A N 1
ATOM 653 C CA . ILE A 1 79 ? -4.578 2.866 -5.421 1.00 97.56 79 ILE A CA 1
ATOM 654 C C . ILE A 1 79 ? -3.600 3.340 -4.339 1.00 97.56 79 ILE A C 1
ATOM 656 O O . ILE A 1 79 ? -3.895 3.224 -3.153 1.00 97.56 79 ILE A O 1
ATOM 660 N N . VAL A 1 80 ? -2.456 3.922 -4.718 1.00 97.56 80 VAL A N 1
ATOM 661 C CA . VAL A 1 80 ? -1.470 4.453 -3.756 1.00 97.56 80 VAL A CA 1
ATOM 662 C C . VAL A 1 80 ? -2.104 5.491 -2.826 1.00 97.56 80 VAL A C 1
ATOM 664 O O . VAL A 1 80 ? -1.895 5.434 -1.613 1.00 97.56 80 VAL A O 1
ATOM 667 N N . ASN A 1 81 ? -2.896 6.414 -3.373 1.00 97.00 81 ASN A N 1
ATOM 668 C CA . ASN A 1 81 ? -3.583 7.439 -2.594 1.00 97.00 81 ASN A CA 1
ATOM 669 C C . ASN A 1 81 ? -4.659 6.844 -1.679 1.00 97.00 81 ASN A C 1
ATOM 671 O O . ASN A 1 81 ? -4.743 7.267 -0.527 1.00 97.00 81 ASN A O 1
ATOM 675 N N . ALA A 1 82 ? -5.413 5.843 -2.144 1.00 97.94 82 ALA A N 1
ATOM 676 C CA . ALA A 1 82 ? -6.403 5.142 -1.327 1.00 97.94 82 ALA A CA 1
ATOM 677 C C . ALA A 1 82 ? -5.747 4.385 -0.158 1.00 97.94 82 ALA A C 1
ATOM 679 O O . ALA A 1 82 ? -6.174 4.536 0.984 1.00 97.94 82 ALA A O 1
ATOM 680 N N . ILE A 1 83 ? -4.647 3.658 -0.401 1.00 98.19 83 ILE A N 1
ATOM 681 C CA . ILE A 1 83 ? -3.867 2.983 0.654 1.00 98.19 83 ILE A CA 1
ATOM 682 C C . ILE A 1 83 ? -3.356 3.995 1.680 1.00 98.19 83 ILE A C 1
ATOM 684 O O . ILE A 1 83 ? -3.432 3.752 2.887 1.00 98.19 83 ILE A O 1
ATOM 688 N N . LEU A 1 84 ? -2.820 5.124 1.211 1.00 97.75 84 LEU A N 1
ATOM 689 C CA . LEU A 1 84 ? -2.265 6.160 2.073 1.00 97.75 84 LEU A CA 1
ATOM 690 C C . LEU A 1 84 ? -3.350 6.814 2.937 1.00 97.75 84 LEU A C 1
ATOM 692 O O . LEU A 1 84 ? -3.149 6.959 4.138 1.00 97.75 84 LEU A O 1
ATOM 696 N N . ALA A 1 85 ? -4.491 7.174 2.343 1.00 97.56 85 ALA A N 1
ATOM 697 C CA . ALA A 1 85 ? -5.631 7.736 3.061 1.00 97.56 85 ALA A CA 1
ATOM 698 C C . ALA A 1 85 ? -6.170 6.749 4.102 1.00 97.56 85 ALA A C 1
ATOM 700 O O . ALA A 1 85 ? -6.242 7.091 5.279 1.00 97.56 85 ALA A O 1
ATOM 701 N N . PHE A 1 86 ? -6.425 5.500 3.703 1.00 97.94 86 PHE A N 1
ATOM 702 C CA . PHE A 1 86 ? -6.915 4.463 4.607 1.00 97.94 86 PHE A CA 1
ATOM 703 C C . PHE A 1 86 ? -5.986 4.239 5.801 1.00 97.94 86 PHE A C 1
ATOM 705 O O . PHE A 1 86 ? -6.435 4.139 6.942 1.00 97.94 86 PHE A O 1
ATOM 712 N N . SER A 1 87 ? -4.678 4.178 5.539 1.00 97.56 87 SER A N 1
ATOM 713 C CA . SER A 1 87 ? -3.675 3.918 6.571 1.00 97.56 87 SER A CA 1
ATOM 714 C C . SER A 1 87 ? -3.568 5.053 7.587 1.00 97.56 87 SER A C 1
ATOM 716 O O . SER A 1 87 ? -3.304 4.771 8.746 1.00 97.56 87 SER A O 1
ATOM 718 N N . VAL A 1 88 ? -3.767 6.307 7.165 1.00 97.06 88 VAL A N 1
ATOM 719 C CA . VAL A 1 88 ? -3.774 7.478 8.059 1.00 97.06 88 VAL A CA 1
ATOM 720 C C . VAL A 1 88 ? -5.099 7.584 8.814 1.00 97.06 88 VAL A C 1
ATOM 722 O O . VAL A 1 88 ? -5.095 7.850 10.003 1.00 97.06 88 VAL A O 1
ATOM 725 N N . MET A 1 89 ? -6.238 7.322 8.166 1.00 95.69 89 MET A N 1
ATOM 726 C CA . MET A 1 89 ? -7.555 7.379 8.823 1.00 95.69 89 MET A CA 1
ATOM 727 C C . MET A 1 89 ? -7.719 6.338 9.938 1.00 95.69 89 MET A C 1
ATOM 729 O O . MET A 1 89 ? -8.478 6.550 10.877 1.00 95.69 89 MET A O 1
ATOM 733 N N . ASN A 1 90 ? -7.028 5.202 9.830 1.00 94.62 90 ASN A N 1
ATOM 734 C CA . ASN A 1 90 ? -7.135 4.093 10.777 1.00 94.62 90 ASN A CA 1
ATOM 735 C C . ASN A 1 90 ? -5.945 4.016 11.744 1.00 94.62 90 ASN A C 1
ATOM 737 O O . ASN A 1 90 ? -5.714 2.960 12.343 1.00 94.62 90 ASN A O 1
ATOM 741 N N . SER A 1 91 ? -5.147 5.080 11.871 1.00 94.06 91 SER A N 1
ATOM 742 C CA . SER A 1 91 ? -3.946 5.052 12.698 1.00 94.06 91 SER A CA 1
ATOM 743 C C . SER A 1 91 ? -3.484 6.433 13.171 1.00 94.06 91 SER A C 1
ATOM 745 O O . SER A 1 91 ? -3.873 7.447 12.613 1.00 94.06 91 SER A O 1
ATOM 747 N N . ASP A 1 92 ? -2.549 6.463 14.123 1.00 92.19 92 ASP A N 1
ATOM 748 C CA . ASP A 1 92 ? -1.957 7.714 14.635 1.00 92.19 92 ASP A CA 1
ATOM 749 C C . ASP A 1 92 ? -0.699 8.132 13.847 1.00 92.19 92 ASP A C 1
ATOM 751 O O . ASP A 1 92 ? 0.123 8.927 14.293 1.00 92.19 92 ASP A O 1
ATOM 755 N N . SER A 1 93 ? -0.477 7.529 12.674 1.00 95.00 93 SER A N 1
ATOM 756 C CA . SER A 1 93 ? 0.734 7.737 11.882 1.00 95.00 93 SER A CA 1
ATOM 757 C C . SER A 1 93 ? 0.542 8.902 10.925 1.00 95.00 93 SER A C 1
ATOM 759 O O . SER A 1 93 ? -0.448 8.969 10.196 1.00 95.00 93 SER A O 1
ATOM 761 N N . SER A 1 94 ? 1.544 9.776 10.842 1.00 96.50 94 SER A N 1
ATOM 762 C CA . SER A 1 94 ? 1.518 10.871 9.879 1.00 96.50 94 SER A CA 1
ATOM 763 C C . SER A 1 94 ? 1.512 10.349 8.437 1.00 96.50 94 SER A C 1
ATOM 765 O O . SER A 1 94 ? 2.103 9.313 8.103 1.00 96.50 94 SER A O 1
ATOM 767 N N . ARG A 1 95 ? 0.911 11.122 7.525 1.00 96.94 95 ARG A N 1
ATOM 768 C CA . ARG A 1 95 ? 0.949 10.836 6.080 1.00 96.94 95 ARG A CA 1
ATOM 769 C C . ARG A 1 95 ? 2.387 10.680 5.565 1.00 96.94 95 ARG A C 1
ATOM 771 O O . ARG A 1 95 ? 2.643 9.845 4.695 1.00 96.94 95 ARG A O 1
ATOM 778 N N . ALA A 1 96 ? 3.327 11.463 6.097 1.00 96.94 96 ALA A N 1
ATOM 779 C CA . ALA A 1 96 ? 4.737 11.398 5.727 1.00 96.94 96 ALA A CA 1
ATOM 780 C C . ALA A 1 96 ? 5.378 10.064 6.142 1.00 96.94 96 ALA A C 1
ATOM 782 O O . ALA A 1 96 ? 6.057 9.436 5.323 1.00 96.94 96 ALA A O 1
ATOM 783 N N . ASP A 1 97 ? 5.104 9.588 7.358 1.00 97.12 97 ASP A N 1
ATOM 784 C CA . ASP A 1 97 ? 5.632 8.320 7.873 1.00 97.12 97 ASP A CA 1
ATOM 785 C C . ASP A 1 97 ? 5.084 7.114 7.123 1.00 97.12 97 ASP A C 1
ATOM 787 O O . ASP A 1 97 ? 5.840 6.207 6.757 1.00 97.12 97 ASP A O 1
ATOM 791 N N . VAL A 1 98 ? 3.782 7.119 6.831 1.00 97.88 98 VAL A N 1
ATOM 792 C CA . VAL A 1 98 ? 3.152 6.069 6.027 1.00 97.88 98 VAL A CA 1
ATOM 793 C C . VAL A 1 98 ? 3.774 6.041 4.629 1.00 97.88 98 VAL A C 1
ATOM 795 O O . VAL A 1 98 ? 4.230 4.989 4.171 1.00 97.88 98 VAL A O 1
ATOM 798 N N . LYS A 1 99 ? 3.902 7.201 3.971 1.00 97.44 99 LYS A N 1
ATOM 799 C CA . LYS A 1 99 ? 4.529 7.301 2.644 1.00 97.44 99 LYS A CA 1
ATOM 800 C C . LYS A 1 99 ? 5.994 6.849 2.672 1.00 97.44 99 LYS A C 1
ATOM 802 O O . LYS A 1 99 ? 6.436 6.145 1.762 1.00 97.44 99 LYS A O 1
ATOM 807 N N . LYS A 1 100 ? 6.753 7.198 3.717 1.00 97.12 100 LYS A N 1
ATOM 808 C CA . LYS A 1 100 ? 8.131 6.723 3.930 1.00 97.12 100 LYS A CA 1
ATOM 809 C C . LYS A 1 100 ? 8.173 5.200 4.064 1.00 97.12 100 LYS A C 1
ATOM 811 O O . LYS A 1 100 ? 8.970 4.562 3.382 1.00 97.12 100 LYS A O 1
ATOM 816 N N . ALA A 1 101 ? 7.282 4.601 4.854 1.00 97.12 101 ALA A N 1
ATOM 817 C CA . ALA A 1 101 ? 7.212 3.150 5.020 1.00 97.12 1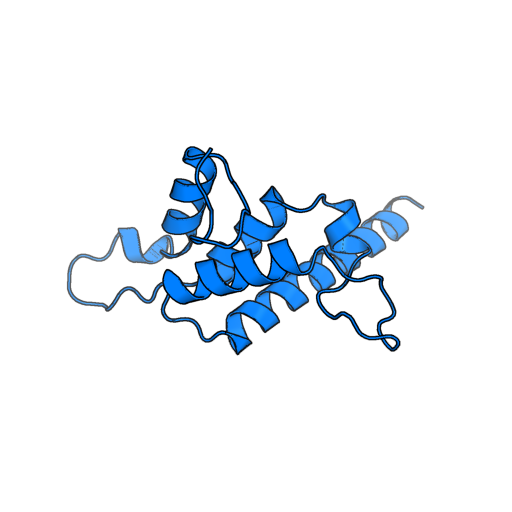01 ALA A CA 1
ATOM 818 C C . ALA A 1 101 ? 6.877 2.408 3.718 1.00 97.12 101 ALA A C 1
ATOM 820 O O . ALA A 1 101 ? 7.469 1.358 3.451 1.00 97.12 101 ALA A O 1
ATOM 821 N N . MET A 1 102 ? 5.984 2.963 2.892 1.00 97.75 102 MET A N 1
ATOM 822 C CA . MET A 1 102 ? 5.696 2.432 1.558 1.00 97.75 102 MET A CA 1
ATOM 823 C C . MET A 1 102 ? 6.950 2.462 0.668 1.00 97.75 102 MET A C 1
ATOM 825 O O . MET A 1 102 ? 7.275 1.456 0.036 1.00 97.75 102 MET A O 1
ATOM 829 N N . ARG A 1 103 ? 7.720 3.567 0.666 1.00 96.06 103 ARG A N 1
ATOM 830 C CA . ARG A 1 103 ? 8.986 3.658 -0.095 1.00 96.06 103 ARG A CA 1
ATOM 831 C C . ARG A 1 103 ? 9.992 2.609 0.367 1.00 96.06 103 ARG A C 1
ATOM 833 O O . ARG A 1 103 ? 10.563 1.904 -0.460 1.00 96.06 103 ARG A O 1
ATOM 840 N N . THR A 1 104 ? 10.169 2.467 1.680 1.00 96.25 104 THR A N 1
ATOM 841 C CA . THR A 1 104 ? 11.058 1.452 2.260 1.00 96.25 104 THR A CA 1
ATOM 842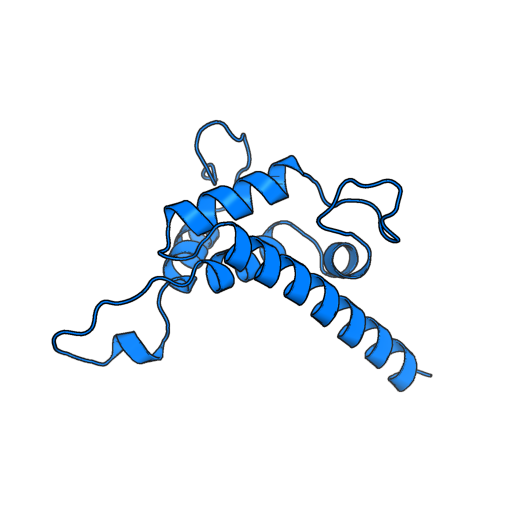 C C . THR A 1 104 ? 10.635 0.037 1.863 1.00 96.25 104 THR A C 1
ATOM 844 O O . THR A 1 104 ? 11.498 -0.805 1.621 1.00 96.25 104 THR A O 1
ATOM 847 N N . SER A 1 105 ? 9.328 -0.230 1.746 1.00 96.00 105 SER A N 1
ATOM 848 C CA . SER A 1 105 ? 8.811 -1.515 1.259 1.00 96.00 105 SER A CA 1
ATOM 849 C C . SER A 1 105 ? 9.305 -1.819 -0.159 1.00 96.00 105 SER A C 1
ATOM 851 O O . SER A 1 105 ? 9.892 -2.878 -0.382 1.00 96.00 105 SER A O 1
ATOM 853 N N . LEU A 1 106 ? 9.172 -0.866 -1.091 1.00 96.06 106 LEU A N 1
ATOM 854 C CA . LEU A 1 106 ? 9.664 -1.012 -2.469 1.00 96.06 106 LEU A CA 1
ATOM 855 C C . LEU A 1 106 ? 11.178 -1.241 -2.510 1.00 96.06 106 LEU A C 1
ATOM 857 O O . LEU A 1 106 ? 11.655 -2.188 -3.134 1.00 96.06 106 LEU A O 1
ATOM 861 N N . THR A 1 107 ? 11.948 -0.419 -1.788 1.00 94.62 107 THR A N 1
ATOM 862 C CA . THR A 1 107 ? 13.409 -0.575 -1.701 1.00 94.62 107 THR A CA 1
ATOM 863 C C . THR A 1 107 ? 13.787 -1.953 -1.158 1.00 94.62 107 THR A C 1
ATOM 865 O O . THR A 1 107 ? 14.639 -2.626 -1.732 1.00 94.62 107 THR A O 1
ATOM 868 N N . SER A 1 108 ? 13.117 -2.428 -0.105 1.00 94.25 108 SER A N 1
ATOM 869 C CA . SER A 1 108 ? 13.364 -3.758 0.461 1.00 94.25 108 SER A CA 1
ATOM 870 C C . SER A 1 108 ? 13.079 -4.875 -0.547 1.00 94.25 108 SER A C 1
ATOM 872 O O . SER A 1 108 ? 13.894 -5.788 -0.702 1.00 94.25 108 SER A O 1
ATOM 874 N N . LYS A 1 109 ? 11.955 -4.802 -1.273 1.00 94.44 109 LYS A N 1
ATOM 875 C CA . LYS A 1 109 ? 11.587 -5.794 -2.296 1.00 94.44 109 LYS A CA 1
ATOM 876 C C . LYS A 1 109 ? 12.602 -5.828 -3.438 1.00 94.44 109 LYS A C 1
ATOM 878 O O . LYS A 1 109 ? 13.006 -6.920 -3.835 1.00 94.44 109 LYS A O 1
ATOM 883 N N . ARG A 1 110 ? 13.075 -4.665 -3.893 1.00 93.88 110 ARG A N 1
ATOM 884 C CA . ARG A 1 110 ? 14.150 -4.535 -4.893 1.00 93.88 110 ARG A CA 1
ATOM 885 C C . ARG A 1 110 ? 15.463 -5.139 -4.431 1.00 93.88 110 ARG A C 1
ATOM 887 O O . ARG A 1 110 ? 16.057 -5.927 -5.157 1.00 93.88 110 ARG A O 1
ATOM 894 N N . CYS A 1 111 ? 15.907 -4.799 -3.222 1.00 93.12 111 CYS A N 1
ATOM 895 C CA . CYS A 1 111 ? 17.144 -5.346 -2.673 1.00 93.12 111 CYS A CA 1
ATOM 896 C C . CYS A 1 111 ? 17.081 -6.876 -2.585 1.00 93.12 111 CYS A C 1
ATOM 898 O O . CYS A 1 111 ? 18.046 -7.547 -2.938 1.00 93.12 111 CYS A O 1
ATOM 900 N N . LYS A 1 112 ? 15.934 -7.438 -2.176 1.00 92.38 112 LYS A N 1
ATOM 901 C CA . LYS A 1 112 ? 15.725 -8.894 -2.154 1.00 92.38 112 LYS A CA 1
ATOM 902 C C . LYS A 1 112 ? 15.745 -9.510 -3.554 1.00 92.38 112 LYS A C 1
ATOM 904 O O . LYS A 1 112 ? 16.365 -10.550 -3.722 1.00 92.38 112 LYS A O 1
ATOM 909 N N . ALA A 1 113 ? 15.119 -8.867 -4.541 1.00 91.19 113 ALA A N 1
ATOM 910 C CA . ALA A 1 113 ? 15.131 -9.332 -5.930 1.00 91.19 113 ALA A CA 1
ATOM 911 C C . ALA A 1 113 ? 16.556 -9.402 -6.492 1.00 91.19 113 ALA A C 1
ATOM 913 O O . ALA A 1 113 ? 16.955 -10.420 -7.040 1.00 91.19 113 ALA A O 1
ATOM 914 N N . ARG A 1 114 ? 17.352 -8.347 -6.271 1.00 88.25 114 ARG A N 1
ATOM 915 C CA . ARG A 1 114 ? 18.755 -8.303 -6.703 1.00 88.25 114 ARG A CA 1
ATOM 916 C C . ARG A 1 114 ? 19.576 -9.413 -6.061 1.00 88.25 114 ARG A C 1
ATOM 918 O O . ARG A 1 114 ? 20.280 -10.114 -6.769 1.00 88.25 114 ARG A O 1
ATOM 925 N N . LYS A 1 115 ? 19.446 -9.614 -4.744 1.00 87.81 115 LYS A N 1
ATOM 926 C CA . LYS A 1 115 ? 20.149 -10.702 -4.044 1.00 87.81 115 LYS A CA 1
ATOM 927 C C . LYS A 1 115 ? 19.814 -12.080 -4.620 1.00 87.81 115 LYS A C 1
ATOM 929 O O . LYS A 1 115 ? 20.723 -12.877 -4.768 1.00 87.81 115 LYS A O 1
ATOM 934 N N . GLN A 1 116 ? 18.550 -12.330 -4.970 1.00 80.88 116 GLN A N 1
ATOM 935 C CA . GLN A 1 116 ? 18.127 -13.606 -5.562 1.00 80.88 116 GLN A CA 1
ATOM 936 C C . GLN A 1 116 ? 18.793 -13.880 -6.915 1.00 80.88 116 GLN A C 1
ATOM 938 O O . GLN A 1 116 ? 19.151 -15.021 -7.176 1.00 80.88 116 GLN A O 1
ATOM 943 N N . ILE A 1 117 ? 19.002 -12.844 -7.733 1.00 78.06 117 ILE A N 1
ATOM 944 C CA . ILE A 1 117 ? 19.721 -12.961 -9.011 1.00 78.06 117 ILE A CA 1
ATOM 945 C C . ILE A 1 117 ? 21.184 -13.350 -8.767 1.00 78.06 117 ILE A C 1
ATOM 947 O O . ILE A 1 117 ? 21.683 -14.258 -9.415 1.00 78.06 117 ILE A O 1
ATOM 951 N N . PHE A 1 118 ? 21.850 -12.715 -7.796 1.00 71.00 118 PHE A N 1
ATOM 952 C CA . PHE A 1 118 ? 23.255 -13.006 -7.478 1.00 71.00 118 PHE A CA 1
ATOM 953 C C . PHE A 1 118 ? 23.488 -14.379 -6.843 1.00 71.00 118 PHE A C 1
ATOM 955 O O . PHE A 1 118 ? 24.592 -14.889 -6.929 1.00 71.00 118 PHE A O 1
ATOM 962 N N . THR A 1 119 ? 22.492 -14.960 -6.172 1.00 70.50 119 THR A N 1
ATOM 963 C CA . THR A 1 119 ? 22.605 -16.304 -5.577 1.00 70.50 119 THR A CA 1
ATOM 964 C C . THR A 1 119 ? 22.201 -17.432 -6.526 1.00 70.50 119 THR A C 1
ATOM 966 O O . THR A 1 119 ? 22.390 -18.591 -6.183 1.00 70.50 119 THR A O 1
ATOM 969 N N . ALA A 1 120 ? 21.557 -17.108 -7.650 1.00 60.50 120 ALA A N 1
ATOM 970 C CA . ALA A 1 120 ? 21.091 -18.077 -8.644 1.00 60.50 120 ALA A CA 1
ATOM 971 C C . ALA A 1 120 ? 22.017 -18.174 -9.872 1.00 60.50 120 ALA A C 1
ATOM 973 O O . ALA A 1 120 ? 21.739 -18.970 -10.767 1.00 60.50 120 ALA A O 1
ATOM 974 N N . ALA A 1 121 ? 23.063 -17.345 -9.914 1.00 52.88 121 ALA A N 1
ATOM 975 C CA . ALA A 1 121 ? 24.149 -17.365 -10.887 1.00 52.88 121 ALA A CA 1
ATOM 976 C C . ALA A 1 121 ? 25.383 -18.014 -10.253 1.00 52.88 121 ALA A C 1
ATOM 978 O O . ALA A 1 121 ? 26.122 -18.688 -10.999 1.00 52.88 121 ALA A O 1
#